Protein AF-0000000067511728 (afdb_homodimer)

Radius of gyration: 17.84 Å; Cα contacts (8 Å, |Δi|>4): 121; chains: 2; bounding box: 23×56×34 Å

pLDDT: mean 92.41, std 6.93, range [69.38, 98.62]

Structure (mmCIF, N/CA/C/O backbone):
data_AF-0000000067511728-model_v1
#
loop_
_entity.id
_entity.type
_entity.pdbx_description
1 polymer 'Phage protein'
#
loop_
_atom_site.group_PDB
_atom_site.id
_atom_site.type_symbol
_atom_site.label_atom_id
_atom_site.label_alt_id
_atom_site.label_comp_id
_atom_site.label_asym_id
_atom_site.label_entity_id
_atom_site.label_seq_id
_atom_site.pdbx_PDB_ins_code
_atom_site.Cartn_x
_atom_site.Cartn_y
_atom_site.Cartn_z
_atom_site.occupancy
_atom_site.B_iso_or_equiv
_atom_site.auth_seq_id
_atom_site.auth_comp_id
_atom_site.auth_asym_id
_atom_site.auth_atom_id
_atom_site.pdbx_PDB_model_num
ATOM 1 N N . MET A 1 1 ? -11.32 27.797 7.43 1 77.44 1 MET A N 1
ATOM 2 C CA . MET A 1 1 ? -9.875 27.625 7.535 1 77.44 1 MET A CA 1
ATOM 3 C C . MET A 1 1 ? -9.523 26.625 8.641 1 77.44 1 MET A C 1
ATOM 5 O O . MET A 1 1 ? -10.062 26.719 9.75 1 77.44 1 MET A O 1
ATOM 9 N N . LYS A 1 2 ? -8.891 25.453 8.266 1 86.62 2 LYS A N 1
ATOM 10 C CA . LYS A 1 2 ? -8.562 24.469 9.289 1 86.62 2 LYS A CA 1
ATOM 11 C C . LYS A 1 2 ? -7.52 25.016 10.258 1 86.62 2 LYS A C 1
ATOM 13 O O . LYS A 1 2 ? -6.641 25.781 9.867 1 86.62 2 LYS A O 1
ATOM 18 N N . SER A 1 3 ? -7.738 24.641 11.406 1 89.94 3 SER A N 1
ATOM 19 C CA . SER A 1 3 ? -6.773 25.031 12.438 1 89.94 3 SER A CA 1
ATOM 20 C C . SER A 1 3 ? -5.52 24.156 12.359 1 89.94 3 SER A C 1
ATOM 22 O O . SER A 1 3 ? -5.496 23.141 11.656 1 89.94 3 SER A O 1
ATOM 24 N N . ILE A 1 4 ? -4.516 24.547 13.109 1 90.38 4 ILE A N 1
ATOM 25 C CA . ILE A 1 4 ? -3.273 23.781 13.195 1 90.38 4 ILE A CA 1
ATOM 26 C C . ILE A 1 4 ? -3.551 22.406 13.797 1 90.38 4 ILE A C 1
ATOM 28 O O . ILE A 1 4 ? -3.037 21.406 13.312 1 90.38 4 ILE A O 1
ATOM 32 N N . LYS A 1 5 ? -4.324 22.406 14.836 1 92.69 5 LYS A N 1
ATOM 33 C CA . LYS A 1 5 ? -4.664 21.141 15.484 1 92.69 5 LYS A CA 1
ATOM 34 C C . LYS A 1 5 ? -5.391 20.203 14.523 1 92.69 5 LYS A C 1
ATOM 36 O O . LYS A 1 5 ? -5.09 19.016 14.469 1 92.69 5 LYS A O 1
ATOM 41 N N . GLU A 1 6 ? -6.379 20.703 13.766 1 92.94 6 GLU A N 1
ATOM 42 C CA . GLU A 1 6 ? -7.141 19.922 12.797 1 92.94 6 GLU A CA 1
ATOM 43 C C . GLU A 1 6 ? -6.242 19.359 11.695 1 92.94 6 GLU A C 1
ATOM 45 O O . GLU A 1 6 ? -6.355 18.203 11.32 1 92.94 6 GLU A O 1
ATOM 50 N N . LEU A 1 7 ? -5.336 20.156 11.211 1 93.88 7 LEU A N 1
ATOM 51 C CA . LEU A 1 7 ? -4.441 19.734 10.133 1 93.88 7 LEU A CA 1
ATOM 52 C C . LEU A 1 7 ? -3.449 18.688 10.633 1 93.88 7 LEU A C 1
ATOM 54 O O . LEU A 1 7 ? -3.121 17.75 9.906 1 93.88 7 LEU A O 1
ATOM 58 N N . ASN A 1 8 ? -2.961 18.906 11.812 1 94.31 8 ASN A N 1
ATOM 59 C CA . ASN A 1 8 ? -2.084 17.891 12.406 1 94.31 8 ASN A CA 1
ATOM 60 C C . ASN A 1 8 ? -2.795 16.547 12.555 1 94.31 8 ASN A C 1
ATOM 62 O O . ASN A 1 8 ? -2.201 15.5 12.312 1 94.31 8 ASN A O 1
ATOM 66 N N . GLU A 1 9 ? -3.992 16.547 12.898 1 94.88 9 GLU A N 1
ATOM 67 C CA . GLU A 1 9 ? -4.781 15.32 13.031 1 94.88 9 GLU A CA 1
ATOM 68 C C . GLU A 1 9 ? -4.996 14.648 11.68 1 94.88 9 GLU A C 1
ATOM 70 O O . GLU A 1 9 ? -4.883 13.43 11.562 1 94.88 9 GLU A O 1
ATOM 75 N N . ILE A 1 10 ? -5.309 15.477 10.711 1 95.88 10 ILE A N 1
ATOM 76 C CA . ILE A 1 10 ? -5.516 14.938 9.375 1 95.88 10 ILE A CA 1
ATOM 77 C C . ILE A 1 10 ? -4.223 14.297 8.875 1 95.88 10 ILE A C 1
ATOM 79 O O . ILE A 1 10 ? -4.238 13.172 8.359 1 95.88 10 ILE A O 1
ATOM 83 N N . ALA A 1 11 ? -3.133 14.977 9.031 1 96.62 11 ALA A N 1
ATOM 84 C CA . ALA A 1 11 ? -1.844 14.438 8.602 1 96.62 11 ALA A CA 1
ATOM 85 C C . ALA A 1 11 ? -1.532 13.125 9.32 1 96.62 11 ALA A C 1
ATOM 87 O O . ALA A 1 11 ? -1.077 12.164 8.695 1 96.62 11 ALA A O 1
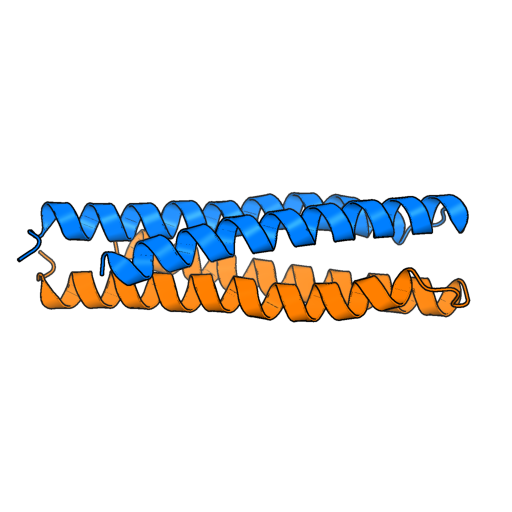ATOM 88 N N . ASN A 1 12 ? -1.817 13.109 10.586 1 97.06 12 ASN A N 1
ATOM 89 C CA . ASN A 1 12 ? -1.58 11.898 11.359 1 97.06 12 ASN A CA 1
ATOM 90 C C . ASN A 1 12 ? -2.488 10.758 10.906 1 97.06 12 ASN A C 1
ATOM 92 O O . ASN A 1 12 ? -2.051 9.609 10.828 1 97.06 12 ASN A O 1
ATOM 96 N N . ASP A 1 13 ? -3.689 11.094 10.633 1 97.5 13 ASP A N 1
ATOM 97 C CA . ASP A 1 13 ? -4.629 10.078 10.18 1 97.5 13 ASP A CA 1
ATOM 98 C C . ASP A 1 13 ? -4.188 9.484 8.836 1 97.5 13 ASP A C 1
ATOM 100 O O . ASP A 1 13 ? -4.242 8.266 8.641 1 97.5 13 ASP A O 1
ATOM 104 N N . ILE A 1 14 ? -3.805 10.336 7.949 1 98.25 14 ILE A N 1
ATOM 105 C CA . ILE A 1 14 ? -3.32 9.859 6.656 1 98.25 14 ILE A CA 1
ATOM 106 C C . ILE A 1 14 ? -2.115 8.945 6.859 1 98.25 14 ILE A C 1
ATOM 108 O O . ILE A 1 14 ? -2.039 7.867 6.266 1 98.25 14 ILE A O 1
ATOM 112 N N . LEU A 1 15 ? -1.227 9.383 7.707 1 98.44 15 LEU A N 1
ATOM 113 C CA . LEU A 1 15 ? -0.011 8.609 7.941 1 98.44 15 LEU A CA 1
ATOM 114 C C . LEU A 1 15 ? -0.34 7.246 8.539 1 98.44 15 LEU A C 1
ATOM 116 O O . LEU A 1 15 ? 0.231 6.23 8.125 1 98.44 15 LEU A O 1
ATOM 120 N N . VAL A 1 16 ? -1.203 7.137 9.422 1 98.44 16 VAL A N 1
ATOM 121 C CA . VAL A 1 16 ? -1.587 5.887 10.07 1 98.44 16 VAL A CA 1
ATOM 122 C C . VAL A 1 16 ? -2.191 4.938 9.039 1 98.44 16 VAL A C 1
ATOM 124 O O . VAL A 1 16 ? -1.864 3.748 9.016 1 98.44 16 VAL A O 1
ATOM 127 N N . ASP A 1 17 ? -3.027 5.477 8.188 1 98.44 17 ASP A N 1
ATOM 128 C CA . ASP A 1 17 ? -3.627 4.648 7.145 1 98.44 17 ASP A CA 1
ATOM 129 C C . ASP A 1 17 ? -2.574 4.184 6.141 1 98.44 17 ASP A C 1
ATOM 131 O O . ASP A 1 17 ? -2.605 3.037 5.688 1 98.44 17 ASP A O 1
ATOM 135 N N . TYR A 1 18 ? -1.674 5.02 5.859 1 98.56 18 TYR A N 1
ATOM 136 C CA . TYR A 1 18 ? -0.558 4.715 4.969 1 98.56 18 TYR A CA 1
ATOM 137 C C . TYR A 1 18 ? 0.316 3.611 5.551 1 98.56 18 TYR A C 1
ATOM 139 O O . TYR A 1 18 ? 0.605 2.619 4.875 1 98.56 18 TYR A O 1
ATOM 147 N N . GLU A 1 19 ? 0.634 3.721 6.762 1 98.12 19 GLU A N 1
ATOM 148 C CA . GLU A 1 19 ? 1.376 2.68 7.465 1 98.12 19 GLU A CA 1
ATOM 149 C C . GLU A 1 19 ? 0.585 1.375 7.516 1 98.12 19 GLU A C 1
ATOM 151 O O . GLU A 1 19 ? 1.158 0.291 7.395 1 98.12 19 GLU A O 1
ATOM 156 N N . GLY A 1 20 ? -0.659 1.566 7.77 1 98.31 20 GLY A N 1
ATOM 157 C CA . GLY A 1 20 ? -1.529 0.401 7.781 1 98.31 20 GLY A CA 1
ATOM 158 C C . GLY A 1 20 ? -1.494 -0.384 6.484 1 98.31 20 GLY A C 1
ATOM 159 O O . GLY A 1 20 ? -1.441 -1.615 6.5 1 98.31 20 GLY A O 1
ATOM 160 N N . LEU A 1 21 ? -1.54 0.308 5.352 1 98.5 21 LEU A N 1
ATOM 161 C CA . LEU A 1 21 ? -1.454 -0.352 4.051 1 98.5 21 LEU A CA 1
ATOM 162 C C . LEU A 1 21 ? -0.145 -1.123 3.92 1 98.5 21 LEU A C 1
ATOM 164 O O . LEU A 1 21 ? -0.139 -2.273 3.479 1 98.5 21 LEU A O 1
ATOM 168 N N . CYS A 1 22 ? 0.961 -0.583 4.363 1 97.75 22 CYS A N 1
ATOM 169 C CA . CYS A 1 22 ? 2.252 -1.262 4.316 1 97.75 22 CYS A CA 1
ATOM 170 C C . CYS A 1 22 ? 2.221 -2.549 5.129 1 97.75 22 CYS A C 1
ATOM 172 O O . CYS A 1 22 ? 2.707 -3.586 4.68 1 97.75 22 CYS A O 1
ATOM 174 N N . GLY A 1 23 ? 1.646 -2.482 6.285 1 97.5 23 GLY A N 1
ATOM 175 C CA . GLY A 1 23 ? 1.545 -3.666 7.125 1 97.5 23 GLY A CA 1
ATOM 176 C C . GLY A 1 23 ? 0.702 -4.766 6.508 1 97.5 23 GLY A C 1
ATOM 177 O O . GLY A 1 23 ? 1.077 -5.938 6.551 1 97.5 23 GLY A O 1
ATOM 178 N N . GLN A 1 24 ? -0.408 -4.367 5.973 1 97.69 24 GLN A N 1
ATOM 179 C CA . GLN A 1 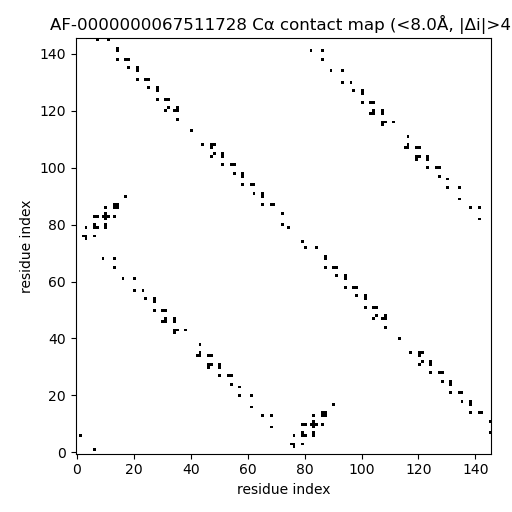24 ? -1.31 -5.332 5.352 1 97.69 24 GLN A CA 1
ATOM 180 C C . GLN A 1 24 ? -0.671 -5.969 4.117 1 97.69 24 GLN A C 1
ATOM 182 O O . GLN A 1 24 ? -0.878 -7.152 3.844 1 97.69 24 GLN A O 1
ATOM 187 N N . LEU A 1 25 ? 0.081 -5.25 3.369 1 98 25 LEU A N 1
ATOM 188 C CA . LEU A 1 25 ? 0.777 -5.77 2.199 1 98 25 LEU A CA 1
ATOM 189 C C . LEU A 1 25 ? 1.821 -6.805 2.604 1 98 25 LEU A C 1
ATOM 191 O O . LEU A 1 25 ? 2.055 -7.773 1.878 1 98 25 LEU A O 1
ATOM 195 N N . MET A 1 26 ? 2.463 -6.645 3.77 1 96.56 26 MET A N 1
ATOM 196 C CA . MET A 1 26 ? 3.436 -7.617 4.262 1 96.56 26 MET A CA 1
ATOM 197 C C . MET A 1 26 ? 2.773 -8.969 4.512 1 96.56 26 MET A C 1
ATOM 199 O O . MET A 1 26 ? 3.354 -10.016 4.215 1 96.56 26 MET A O 1
ATOM 203 N N . ASP A 1 27 ? 1.562 -8.891 5 1 95.12 27 ASP A N 1
ATOM 204 C CA . ASP A 1 27 ? 0.821 -10.125 5.238 1 95.12 27 ASP A CA 1
ATOM 205 C C . ASP 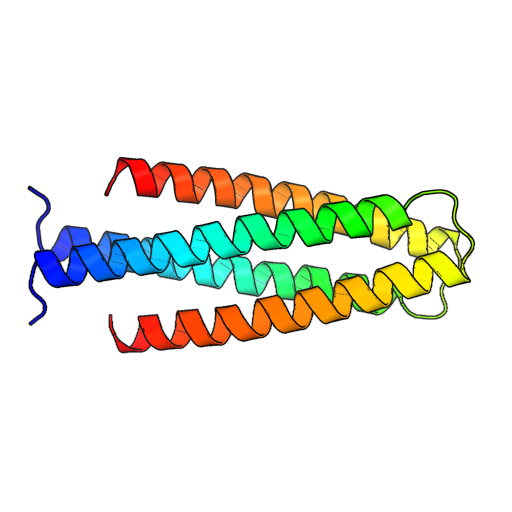A 1 27 ? 0.549 -10.867 3.928 1 95.12 27 ASP A C 1
ATOM 207 O O . ASP A 1 27 ? 0.694 -12.086 3.855 1 95.12 27 ASP A O 1
ATOM 211 N N . ILE A 1 28 ? 0.174 -10.133 2.889 1 95.38 28 ILE A N 1
ATOM 212 C CA . ILE A 1 28 ? -0.107 -10.734 1.59 1 95.38 28 ILE A CA 1
ATOM 213 C C . ILE A 1 28 ? 1.183 -11.281 0.986 1 95.38 28 ILE A C 1
ATOM 215 O O . ILE A 1 28 ? 1.191 -12.375 0.417 1 95.38 28 ILE A O 1
ATOM 219 N N . LEU A 1 29 ? 2.25 -10.57 1.125 1 94.88 29 LEU A N 1
ATOM 220 C CA . LEU A 1 29 ? 3.551 -11 0.624 1 94.88 29 LEU A CA 1
ATOM 221 C C . LEU A 1 29 ? 3.979 -12.312 1.27 1 94.88 29 LEU A C 1
ATOM 223 O O . LEU A 1 29 ? 4.492 -13.203 0.59 1 94.88 29 LEU A O 1
ATOM 227 N N . ASP A 1 30 ? 3.779 -12.414 2.564 1 92.75 30 ASP A N 1
ATOM 228 C CA . ASP A 1 30 ? 4.156 -13.633 3.283 1 92.75 30 ASP A CA 1
ATOM 229 C C . ASP A 1 30 ? 3.418 -14.852 2.729 1 92.75 30 ASP A C 1
ATOM 231 O O . ASP A 1 30 ? 4 -15.93 2.598 1 92.75 30 ASP A O 1
ATOM 235 N N . VAL A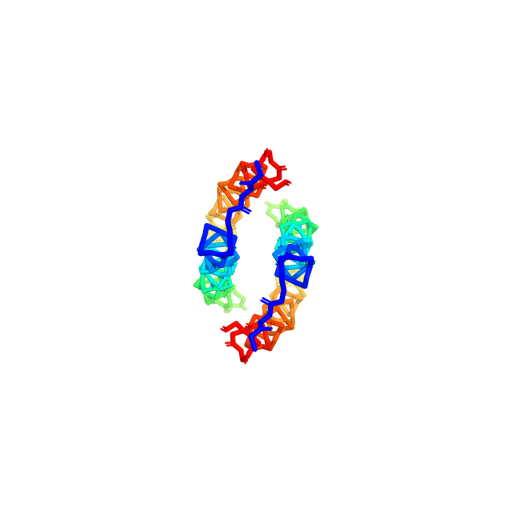 1 31 ? 2.168 -14.625 2.395 1 91 31 VAL A N 1
ATOM 236 C CA . VAL A 1 31 ? 1.358 -15.711 1.851 1 91 31 VAL A CA 1
ATOM 237 C C . VAL A 1 31 ? 1.829 -16.047 0.438 1 91 31 VAL A C 1
ATOM 239 O O . VAL A 1 31 ? 1.965 -17.219 0.087 1 91 31 VAL A O 1
ATOM 242 N N . LEU A 1 32 ? 2.092 -15.07 -0.384 1 90.56 32 LEU A N 1
ATOM 243 C CA . LEU A 1 32 ? 2.555 -15.266 -1.753 1 90.56 32 LEU A CA 1
ATOM 244 C C . LEU A 1 32 ? 3.918 -15.953 -1.771 1 90.56 32 LEU A C 1
ATOM 246 O O . LEU A 1 32 ? 4.184 -16.797 -2.631 1 90.56 32 LEU A O 1
ATOM 250 N N . ASP A 1 33 ? 4.746 -15.57 -0.826 1 86.31 33 ASP A N 1
ATOM 251 C CA . ASP A 1 33 ? 6.078 -16.156 -0.724 1 86.31 33 ASP A CA 1
ATOM 252 C C . ASP A 1 33 ? 6.004 -17.656 -0.451 1 86.31 33 ASP A C 1
ATOM 254 O O . ASP A 1 33 ? 6.871 -18.422 -0.886 1 86.31 33 ASP A O 1
ATOM 258 N N . LEU A 1 34 ? 4.949 -18.047 0.194 1 82.31 34 LEU A N 1
ATOM 259 C CA . LEU A 1 34 ? 4.727 -19.469 0.453 1 82.31 34 LEU A CA 1
ATOM 260 C C . LEU A 1 34 ? 4.352 -20.203 -0.831 1 82.31 34 LEU A C 1
ATOM 262 O O . LEU A 1 34 ? 4.727 -21.359 -1.019 1 82.31 34 LEU A O 1
ATOM 266 N N . ALA A 1 35 ? 3.699 -19.516 -1.747 1 80.19 35 ALA A N 1
ATOM 267 C CA . ALA A 1 35 ? 3.266 -20.125 -3.006 1 80.19 35 ALA A CA 1
ATOM 268 C C . ALA A 1 35 ? 4.457 -20.422 -3.912 1 80.19 35 ALA A C 1
ATOM 270 O O . ALA A 1 35 ? 4.367 -21.266 -4.809 1 80.19 35 ALA A O 1
ATOM 271 N N . ALA A 1 36 ? 5.453 -19.688 -3.77 1 73.75 36 ALA A N 1
ATOM 272 C CA . ALA A 1 36 ? 6.66 -19.859 -4.57 1 73.75 36 ALA A CA 1
ATOM 273 C C . ALA A 1 36 ? 7.418 -21.125 -4.164 1 73.75 36 ALA A C 1
ATOM 275 O O . ALA A 1 36 ? 8.336 -21.562 -4.867 1 73.75 36 ALA A O 1
ATOM 276 N N . GLN A 1 37 ? 6.848 -21.734 -3.197 1 76.19 37 GLN A N 1
ATOM 277 C CA . GLN A 1 37 ? 7.488 -22.953 -2.734 1 76.19 37 GLN A CA 1
ATOM 278 C C . GLN A 1 37 ? 6.953 -24.172 -3.484 1 76.19 37 GLN A C 1
ATOM 280 O O . GLN A 1 37 ? 6.121 -24.031 -4.383 1 76.19 37 GLN A O 1
ATOM 285 N N . GLU A 1 38 ? 7.555 -25.312 -3.387 1 69.38 38 GLU A N 1
ATOM 286 C CA . GLU A 1 38 ? 7.266 -26.516 -4.145 1 69.38 38 GLU A CA 1
ATOM 287 C C . GLU A 1 38 ? 5.891 -27.078 -3.785 1 69.38 38 GLU A C 1
ATOM 289 O O . GLU A 1 38 ? 5.793 -28.125 -3.129 1 69.38 38 GLU A O 1
ATOM 294 N N . TYR A 1 39 ? 4.801 -26.344 -4.199 1 76.88 39 TYR A N 1
ATOM 295 C CA . TYR A 1 39 ? 3.445 -26.875 -4.098 1 76.88 39 TYR A CA 1
ATOM 296 C C . TYR A 1 39 ? 2.955 -27.391 -5.445 1 76.88 39 TYR A C 1
ATOM 298 O O . TYR A 1 39 ? 3.629 -27.203 -6.465 1 76.88 39 TYR A O 1
ATOM 306 N N . SER A 1 40 ? 1.91 -28.156 -5.383 1 81.75 40 SER A N 1
ATOM 307 C CA . SER A 1 40 ? 1.277 -28.531 -6.641 1 81.75 40 SER A CA 1
ATOM 308 C C . SER A 1 40 ? 0.824 -27.312 -7.426 1 81.75 40 SER A C 1
ATOM 310 O O . SER A 1 40 ? 0.698 -26.219 -6.867 1 81.75 40 SER A O 1
ATOM 312 N N . LYS A 1 41 ? 0.619 -27.453 -8.547 1 81 41 LYS A N 1
ATOM 313 C CA . LYS A 1 41 ? 0.133 -26.375 -9.406 1 81 41 LYS A CA 1
ATOM 314 C C . LYS A 1 41 ? -1.219 -25.859 -8.922 1 81 41 LYS A C 1
ATOM 316 O O . LYS A 1 41 ? -1.46 -24.656 -8.922 1 81 41 LYS A O 1
ATOM 321 N N . GLU A 1 42 ? -1.961 -26.828 -8.5 1 83.56 42 GLU A N 1
ATOM 322 C CA . GLU A 1 42 ? -3.311 -26.484 -8.062 1 83.56 42 GLU A CA 1
ATOM 323 C C . GLU A 1 42 ? -3.277 -25.625 -6.793 1 83.56 42 GLU A C 1
ATOM 325 O O . GLU A 1 42 ? -4.004 -24.641 -6.688 1 83.56 42 GLU A O 1
ATOM 330 N N . THR A 1 43 ? -2.453 -25.984 -5.91 1 85.31 43 THR A N 1
ATOM 331 C CA . THR A 1 43 ? -2.326 -25.25 -4.652 1 85.31 43 THR A CA 1
ATOM 332 C C . THR A 1 43 ? -1.727 -23.875 -4.887 1 85.31 43 THR A C 1
ATOM 334 O O . THR A 1 43 ? -2.201 -22.875 -4.324 1 85.31 43 THR A O 1
ATOM 337 N N . THR A 1 44 ? -0.805 -23.844 -5.707 1 84.44 44 THR A N 1
ATOM 338 C CA . THR A 1 44 ? -0.152 -22.578 -6.035 1 84.44 44 THR A CA 1
ATOM 339 C C . THR A 1 44 ? -1.138 -21.609 -6.691 1 84.44 44 THR A C 1
ATOM 341 O O . THR A 1 44 ? -1.205 -20.438 -6.316 1 84.44 44 THR A O 1
ATOM 344 N N . SER A 1 45 ? -1.926 -22.125 -7.539 1 84.19 45 SER A N 1
ATOM 345 C CA . SER A 1 45 ? -2.916 -21.297 -8.227 1 84.19 45 SER A CA 1
ATOM 346 C C . SER A 1 45 ? -3.949 -20.75 -7.246 1 84.19 45 SER A C 1
ATOM 348 O O . SER A 1 45 ? -4.363 -19.594 -7.355 1 84.19 45 SER A O 1
ATOM 350 N N . ALA A 1 46 ? -4.262 -21.641 -6.34 1 87.25 46 ALA A N 1
ATOM 351 C CA . ALA A 1 46 ? -5.25 -21.219 -5.352 1 87.25 46 ALA A CA 1
ATOM 352 C C . ALA A 1 46 ? -4.703 -20.094 -4.477 1 87.25 46 ALA A C 1
ATOM 354 O O . ALA A 1 46 ? -5.414 -19.125 -4.172 1 87.25 46 ALA A O 1
ATOM 355 N N . ILE A 1 47 ? -3.461 -20.219 -4.109 1 88.06 47 ILE A N 1
ATOM 356 C CA . ILE A 1 47 ? -2.822 -19.219 -3.266 1 88.06 47 ILE A CA 1
ATOM 357 C C . ILE A 1 47 ? -2.719 -17.891 -4.027 1 88.06 47 ILE A C 1
ATOM 359 O O . ILE A 1 47 ? -3.006 -16.828 -3.479 1 88.06 47 ILE A O 1
ATOM 363 N N . ILE A 1 48 ? -2.391 -17.969 -5.273 1 88.56 48 ILE A N 1
ATOM 364 C CA . ILE A 1 48 ? -2.232 -16.781 -6.102 1 88.56 48 ILE A CA 1
ATOM 365 C C . ILE A 1 48 ? -3.58 -16.078 -6.258 1 88.56 48 ILE A C 1
ATOM 367 O O . ILE A 1 48 ? -3.678 -14.867 -6.07 1 88.56 48 ILE A O 1
ATOM 371 N N . ASN A 1 49 ? -4.582 -16.859 -6.555 1 90.5 49 ASN A N 1
ATOM 372 C CA . ASN A 1 49 ? -5.906 -16.281 -6.766 1 90.5 49 ASN A CA 1
ATOM 373 C C . ASN A 1 49 ? -6.43 -15.602 -5.504 1 90.5 49 ASN A C 1
ATOM 375 O O . ASN A 1 49 ? -6.977 -14.5 -5.57 1 90.5 49 ASN A O 1
ATOM 379 N N . THR A 1 50 ? -6.203 -16.219 -4.395 1 92.31 50 THR A N 1
ATOM 380 C CA . THR A 1 50 ? -6.648 -15.664 -3.121 1 92.31 50 THR A CA 1
ATOM 381 C C . THR A 1 50 ? -5.875 -14.398 -2.789 1 92.31 50 THR A C 1
ATOM 383 O O . THR A 1 50 ? -6.457 -13.406 -2.342 1 92.31 50 THR A O 1
ATOM 386 N N . SER A 1 51 ? -4.566 -14.445 -3 1 93.31 51 SER A N 1
ATOM 387 C CA . SER A 1 51 ? -3.725 -13.289 -2.727 1 93.31 51 SER A CA 1
ATOM 388 C C . SER A 1 51 ? -4.082 -12.117 -3.637 1 93.31 51 SER A C 1
ATOM 390 O O . SER A 1 51 ? -4.121 -10.969 -3.191 1 93.31 51 SER A O 1
ATOM 392 N N . CYS A 1 52 ? -4.41 -12.383 -4.859 1 93.19 52 CYS A N 1
ATOM 393 C CA . 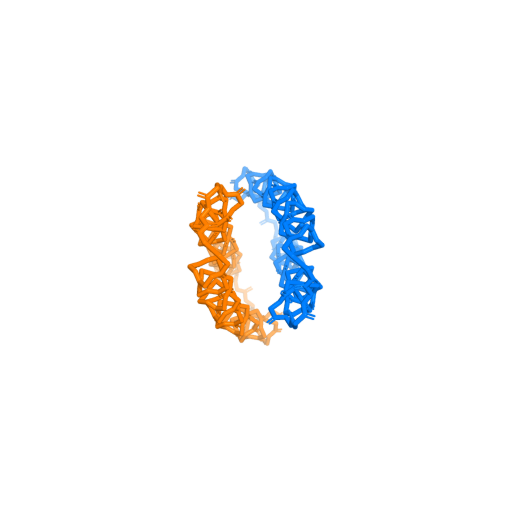CYS A 1 52 ? -4.797 -11.336 -5.797 1 93.19 52 CYS A CA 1
ATOM 394 C C . CYS A 1 52 ? -6.133 -10.719 -5.398 1 93.19 52 CYS A C 1
ATOM 396 O O . CYS A 1 52 ? -6.289 -9.492 -5.445 1 93.19 52 CYS A O 1
ATOM 398 N N . SER A 1 53 ? -7.02 -11.539 -4.973 1 95.56 53 SER A N 1
ATOM 399 C CA . SER A 1 53 ? -8.312 -11.023 -4.523 1 95.56 53 SER A CA 1
ATOM 400 C C . SER A 1 53 ? -8.156 -10.141 -3.293 1 95.56 53 SER A C 1
ATOM 402 O O . SER A 1 53 ? -8.773 -9.07 -3.207 1 95.56 53 SER A O 1
ATOM 404 N N . ALA A 1 54 ? -7.32 -10.633 -2.396 1 96.38 54 ALA A N 1
ATOM 405 C CA . ALA A 1 54 ? -7.062 -9.852 -1.19 1 96.38 54 ALA A CA 1
ATOM 406 C C . ALA A 1 54 ? -6.406 -8.516 -1.532 1 96.38 54 ALA A C 1
ATOM 408 O O . ALA A 1 54 ? -6.785 -7.477 -0.992 1 96.38 54 ALA A O 1
ATOM 409 N N . LEU A 1 55 ? -5.449 -8.57 -2.416 1 96.94 55 LEU A N 1
ATOM 410 C CA . LEU A 1 55 ? -4.738 -7.367 -2.832 1 96.94 55 LEU A CA 1
ATOM 411 C C . LEU A 1 55 ? -5.688 -6.387 -3.518 1 96.94 55 LEU A C 1
ATOM 413 O O . LEU A 1 55 ? -5.641 -5.184 -3.254 1 96.94 55 LEU A O 1
ATOM 417 N N . LYS A 1 56 ? -6.566 -6.836 -4.312 1 96.81 56 LYS A N 1
ATOM 418 C CA . LYS A 1 56 ? -7.547 -6 -4.996 1 96.81 56 LYS A CA 1
ATOM 419 C C . LYS A 1 56 ? -8.461 -5.297 -3.994 1 96.81 56 LYS A C 1
ATOM 421 O O . LYS A 1 56 ? -8.734 -4.102 -4.129 1 96.81 56 LYS A O 1
ATOM 426 N N . CYS A 1 57 ? -8.914 -6.02 -3.051 1 97.81 57 CYS A N 1
ATOM 427 C CA . CYS A 1 57 ? -9.781 -5.453 -2.025 1 97.81 57 CYS A CA 1
ATOM 428 C C . CYS A 1 57 ? -9.039 -4.398 -1.208 1 97.81 57 CYS A C 1
ATOM 430 O O . CYS A 1 57 ? -9.578 -3.322 -0.946 1 97.81 57 CYS A O 1
ATOM 432 N N . LEU A 1 58 ? -7.82 -4.773 -0.863 1 97.94 58 LEU A N 1
ATOM 433 C CA . LEU A 1 58 ? -6.996 -3.863 -0.076 1 97.94 58 LEU A CA 1
ATOM 434 C C . LEU A 1 58 ? -6.762 -2.557 -0.827 1 97.94 58 LEU A C 1
ATOM 436 O O . LEU A 1 58 ? -6.953 -1.473 -0.272 1 97.94 58 LEU A O 1
ATOM 440 N N . ILE A 1 59 ? -6.426 -2.623 -2.07 1 98.12 59 ILE A N 1
ATOM 441 C CA . ILE A 1 59 ? -6.164 -1.448 -2.896 1 98.12 59 ILE A CA 1
ATOM 442 C C . ILE A 1 59 ? -7.441 -0.617 -3.027 1 98.12 59 ILE A C 1
ATOM 444 O O . ILE A 1 59 ? -7.41 0.607 -2.881 1 98.12 59 ILE A O 1
ATOM 448 N N . SER A 1 60 ? -8.531 -1.273 -3.264 1 98.12 60 SER A N 1
ATOM 449 C CA . SER A 1 60 ? -9.805 -0.578 -3.426 1 98.12 60 SER A CA 1
ATOM 450 C C . SER A 1 60 ? -10.18 0.194 -2.164 1 98.12 60 SER A C 1
ATOM 452 O O . SER A 1 60 ? -10.594 1.351 -2.24 1 98.12 60 SER A O 1
ATOM 454 N N . ASP A 1 61 ? -10.039 -0.373 -1.06 1 98.31 61 ASP A N 1
ATOM 455 C CA . ASP A 1 61 ? -10.367 0.26 0.214 1 98.31 61 ASP A CA 1
ATOM 456 C C . ASP A 1 61 ? -9.477 1.472 0.472 1 98.31 61 ASP A C 1
ATOM 458 O O . ASP A 1 61 ? -9.953 2.527 0.889 1 98.31 61 ASP A O 1
ATOM 462 N N . HIS A 1 62 ? -8.25 1.332 0.174 1 98.62 62 HIS A N 1
ATOM 463 C CA . HIS A 1 62 ? -7.316 2.42 0.447 1 98.62 62 HIS A CA 1
ATOM 464 C C . HIS A 1 62 ? -7.438 3.523 -0.6 1 98.62 62 HIS A C 1
ATOM 466 O O . HIS A 1 62 ? -7.242 4.703 -0.291 1 98.62 62 HIS A O 1
ATOM 472 N N . ASP A 1 63 ? -7.809 3.158 -1.771 1 97.81 63 ASP A N 1
ATOM 473 C CA . ASP A 1 63 ? -8.117 4.164 -2.781 1 97.81 63 ASP A CA 1
ATOM 474 C C . ASP A 1 63 ? -9.281 5.047 -2.342 1 97.81 63 ASP A C 1
ATOM 476 O O . ASP A 1 63 ? -9.234 6.27 -2.482 1 97.81 63 ASP A O 1
ATOM 480 N N . LYS A 1 64 ? -10.289 4.418 -1.834 1 97.81 64 LYS A N 1
ATOM 481 C CA . LYS A 1 64 ? -11.422 5.168 -1.309 1 97.81 64 LYS A CA 1
ATOM 482 C C . LYS A 1 64 ? -11 6.082 -0.163 1 97.81 64 LYS A C 1
ATOM 484 O O . LYS A 1 64 ? -11.43 7.234 -0.086 1 97.81 64 LYS A O 1
ATOM 489 N N . THR A 1 65 ? -10.172 5.539 0.653 1 98.31 65 THR A N 1
ATOM 490 C CA . THR A 1 65 ? -9.688 6.285 1.809 1 98.31 65 THR A CA 1
ATOM 491 C C . THR A 1 65 ? -8.891 7.512 1.367 1 98.31 65 THR A C 1
ATOM 493 O O . THR A 1 65 ? -9.109 8.617 1.871 1 98.31 65 THR A O 1
ATOM 496 N N . THR A 1 66 ? -8.023 7.359 0.415 1 98.38 66 THR A N 1
ATOM 497 C CA . THR A 1 66 ? -7.207 8.477 -0.05 1 98.38 66 THR A CA 1
ATOM 498 C C . THR A 1 66 ? -8.078 9.531 -0.731 1 98.38 66 THR A C 1
ATOM 500 O O . THR A 1 66 ? -7.812 10.734 -0.616 1 98.38 66 THR A O 1
ATOM 503 N N . ARG A 1 67 ? -9.125 9.172 -1.388 1 97.38 67 ARG A N 1
ATOM 504 C CA . ARG A 1 67 ? -10.039 10.109 -2.029 1 97.38 67 ARG A CA 1
ATOM 505 C C . ARG A 1 67 ? -10.781 10.953 -0.993 1 97.38 67 ARG A C 1
ATOM 507 O O . ARG A 1 67 ? -11.016 12.141 -1.205 1 97.38 67 ARG A O 1
ATOM 514 N N . LYS A 1 68 ? -11.109 10.328 0.073 1 97.44 68 LYS A N 1
ATOM 515 C CA . LYS A 1 68 ? -11.742 11.062 1.16 1 97.44 68 LYS A CA 1
ATOM 516 C C . LYS A 1 68 ? -10.82 12.156 1.698 1 97.44 68 LYS A C 1
ATOM 518 O O . LYS A 1 68 ? -11.25 13.289 1.911 1 97.44 68 LYS A O 1
ATOM 523 N N . TYR A 1 69 ? -9.531 11.797 1.873 1 97.38 69 TYR A N 1
ATOM 524 C CA . TYR A 1 69 ? -8.57 12.773 2.365 1 97.38 69 TYR A CA 1
ATOM 525 C C . TYR A 1 69 ? -8.375 13.906 1.358 1 97.38 69 TYR A C 1
ATOM 527 O O . TYR A 1 69 ? -8.211 15.062 1.741 1 97.38 69 TYR A O 1
ATOM 535 N N . ARG A 1 70 ? -8.391 13.57 0.122 1 96.38 70 ARG A N 1
ATOM 536 C CA . ARG A 1 70 ? -8.203 14.57 -0.931 1 96.38 70 ARG A CA 1
ATOM 537 C C . ARG A 1 70 ? -9.32 15.609 -0.902 1 96.38 70 ARG A C 1
ATOM 539 O O . ARG A 1 70 ? -9.078 16.797 -1.142 1 96.38 70 ARG A O 1
ATOM 546 N N . LYS A 1 71 ? -10.469 15.227 -0.502 1 94.56 71 LYS A N 1
ATOM 547 C CA . LYS A 1 71 ? -11.609 16.141 -0.4 1 94.56 71 LYS A CA 1
ATOM 548 C C . LYS A 1 71 ? -11.484 17.031 0.833 1 94.56 71 LYS A C 1
ATOM 550 O O . LYS A 1 71 ? -12.039 18.125 0.865 1 94.56 71 LYS A O 1
ATOM 555 N N . GLU A 1 72 ? -10.734 16.562 1.802 1 91.19 72 GLU A N 1
ATOM 556 C CA . GLU A 1 72 ? -10.641 17.266 3.074 1 91.19 72 GLU A CA 1
ATOM 557 C C . GLU A 1 72 ? -9.492 18.266 3.07 1 91.19 72 GLU A C 1
ATOM 559 O O . GLU A 1 72 ? -9.461 19.188 3.887 1 91.19 72 GLU A O 1
ATOM 564 N N . LEU A 1 73 ? -8.594 17.922 2.246 1 89.19 73 LEU A N 1
ATOM 565 C CA . LEU A 1 73 ? -7.434 18.812 2.197 1 89.19 73 LEU A CA 1
ATOM 566 C C . LEU A 1 73 ? -7.66 19.938 1.198 1 89.19 73 LEU A C 1
ATOM 568 O O . LEU A 1 73 ? -7.312 21.094 1.469 1 89.19 73 LEU A O 1
ATOM 572 N N . MET B 1 1 ? 7.344 25.344 16.203 1 77.5 1 MET B N 1
ATOM 573 C CA . MET B 1 1 ? 5.926 25.141 15.914 1 77.5 1 MET B CA 1
ATOM 574 C C . MET B 1 1 ? 5.645 25.281 14.422 1 77.5 1 MET B C 1
ATOM 576 O O . MET B 1 1 ? 6.105 26.234 13.781 1 77.5 1 MET B O 1
ATOM 580 N N . LYS B 1 2 ? 5.176 24.141 13.75 1 87.06 2 LYS B N 1
ATOM 581 C CA . LYS B 1 2 ? 4.926 24.219 12.312 1 87.06 2 LYS B CA 1
ATOM 582 C C . LYS B 1 2 ? 3.756 25.156 12.008 1 87.06 2 LYS B C 1
ATOM 584 O O . LYS B 1 2 ? 2.797 25.234 12.781 1 87.06 2 LYS B O 1
ATOM 589 N N . SER B 1 3 ? 3.973 25.812 10.984 1 89.88 3 SER B N 1
ATOM 590 C CA . SER B 1 3 ? 2.9 26.688 10.539 1 89.88 3 SER B CA 1
ATOM 591 C C . SER B 1 3 ? 1.787 25.906 9.852 1 89.88 3 SER B C 1
ATOM 593 O O . SER B 1 3 ? 1.952 24.719 9.555 1 89.88 3 SER B O 1
ATOM 595 N N . ILE B 1 4 ? 0.694 26.578 9.594 1 90.56 4 ILE B N 1
ATOM 596 C CA . ILE B 1 4 ? -0.436 25.969 8.891 1 90.56 4 ILE B CA 1
ATOM 597 C C . ILE B 1 4 ? -0.011 25.578 7.484 1 90.56 4 ILE B C 1
ATOM 599 O O . ILE B 1 4 ? -0.355 24.484 7.012 1 90.56 4 ILE B O 1
ATOM 603 N N . LYS B 1 5 ? 0.697 26.453 6.84 1 92.88 5 LYS B N 1
ATOM 604 C CA . LYS B 1 5 ? 1.168 26.156 5.488 1 92.88 5 LYS B CA 1
ATOM 605 C C . LYS B 1 5 ? 2.074 24.938 5.465 1 92.88 5 LYS B C 1
ATOM 607 O O . LYS B 1 5 ? 1.942 24.078 4.594 1 92.88 5 LYS B O 1
ATOM 612 N N . GLU B 1 6 ? 3.023 24.797 6.398 1 93 6 GLU B N 1
ATOM 613 C CA . GLU B 1 6 ? 3.949 23.672 6.5 1 93 6 GLU B CA 1
ATOM 614 C C . GLU B 1 6 ? 3.205 22.375 6.762 1 93 6 GLU B C 1
ATOM 616 O O . GLU B 1 6 ? 3.508 21.344 6.152 1 93 6 GLU B O 1
ATOM 621 N N . LEU B 1 7 ? 2.229 22.391 7.594 1 93.94 7 LEU B N 1
ATOM 622 C CA . LEU B 1 7 ? 1.47 21.203 7.938 1 93.94 7 LEU B CA 1
ATOM 623 C C . LEU B 1 7 ? 0.607 20.75 6.766 1 93.94 7 LEU B C 1
ATOM 625 O O . LEU B 1 7 ? 0.467 19.547 6.52 1 93.94 7 LEU B O 1
ATOM 629 N N . ASN B 1 8 ? 0.021 21.719 6.117 1 94.31 8 ASN B N 1
ATOM 630 C CA . ASN B 1 8 ? -0.744 21.375 4.922 1 94.31 8 ASN B CA 1
ATOM 631 C C . ASN B 1 8 ? 0.134 20.719 3.865 1 94.31 8 ASN B C 1
ATOM 633 O O . ASN B 1 8 ? -0.292 19.766 3.201 1 94.31 8 ASN B O 1
ATOM 637 N N . GLU B 1 9 ? 1.295 21.141 3.707 1 94.88 9 GLU B N 1
ATOM 638 C CA . GLU B 1 9 ? 2.234 20.562 2.752 1 94.88 9 GLU B CA 1
ATOM 639 C C . GLU B 1 9 ? 2.625 19.141 3.158 1 94.88 9 GLU B C 1
ATOM 641 O O . GLU B 1 9 ? 2.691 18.25 2.314 1 94.88 9 GLU B O 1
ATOM 646 N N . ILE B 1 10 ? 2.883 19 4.434 1 95.81 10 ILE B N 1
ATOM 647 C CA . ILE B 1 10 ? 3.242 17.688 4.93 1 95.81 10 ILE B CA 1
ATOM 648 C C . ILE B 1 10 ? 2.086 16.719 4.695 1 95.81 10 ILE B C 1
ATOM 650 O O . ILE B 1 10 ? 2.289 15.602 4.203 1 95.81 10 ILE B O 1
ATOM 654 N N . ALA B 1 11 ? 0.9 17.109 5.02 1 96.69 11 ALA B N 1
ATOM 655 C CA . ALA B 1 11 ? -0.271 16.266 4.816 1 96.69 11 ALA B CA 1
ATOM 656 C C . ALA B 1 11 ? -0.439 15.898 3.344 1 96.69 11 ALA B C 1
ATOM 658 O O . ALA B 1 11 ? -0.716 14.75 3.008 1 96.69 11 ALA B O 1
ATOM 659 N N . ASN B 1 12 ? -0.228 16.875 2.518 1 97 12 ASN B N 1
ATOM 660 C CA . ASN B 1 12 ? -0.343 16.625 1.083 1 97 12 ASN B CA 1
ATOM 661 C C . ASN B 1 12 ? 0.741 15.68 0.585 1 97 12 ASN B C 1
ATOM 663 O O . ASN B 1 12 ? 0.478 14.82 -0.258 1 97 12 ASN B O 1
ATOM 667 N N . ASP B 1 13 ? 1.897 15.859 1.097 1 97.44 13 ASP B N 1
ATOM 668 C CA . ASP B 1 13 ? 2.996 14.992 0.696 1 97.44 13 ASP B CA 1
ATOM 669 C C . ASP B 1 13 ? 2.729 13.547 1.11 1 97.44 13 ASP B C 1
ATOM 671 O O . ASP B 1 13 ? 2.959 12.617 0.332 1 97.44 13 ASP B O 1
ATOM 675 N N . ILE B 1 14 ? 2.281 13.375 2.32 1 98.25 14 ILE B N 1
ATOM 676 C CA . ILE B 1 14 ? 1.95 12.031 2.791 1 98.25 14 ILE B CA 1
ATOM 677 C C . ILE B 1 14 ? 0.87 11.422 1.899 1 98.25 14 ILE B C 1
ATOM 679 O O . ILE B 1 14 ? 0.981 10.273 1.477 1 98.25 14 ILE B O 1
ATOM 683 N N . LEU B 1 15 ? -0.109 12.227 1.588 1 98.5 15 LEU B N 1
ATOM 684 C CA . LEU B 1 15 ? -1.219 11.734 0.78 1 98.5 15 LEU B CA 1
ATOM 685 C C . LEU B 1 15 ? -0.743 11.336 -0.613 1 98.5 15 LEU B C 1
ATOM 687 O O . LEU B 1 15 ? -1.147 10.297 -1.139 1 98.5 15 LEU B O 1
ATOM 691 N N . VAL B 1 16 ? 0.08 12.047 -1.211 1 98.44 16 VAL B N 1
ATOM 692 C CA . VAL B 1 16 ? 0.591 11.766 -2.549 1 98.44 16 VAL B CA 1
ATOM 693 C C . VAL B 1 16 ? 1.379 10.461 -2.539 1 98.44 16 VAL B C 1
ATOM 695 O O . VAL B 1 16 ? 1.218 9.625 -3.432 1 98.44 16 VAL B O 1
ATOM 698 N N . ASP B 1 17 ? 2.164 10.281 -1.535 1 98.44 17 ASP B N 1
ATOM 699 C CA . ASP B 1 17 ? 2.928 9.039 -1.424 1 98.44 17 ASP B CA 1
ATOM 700 C C . ASP B 1 17 ? 2.008 7.852 -1.17 1 98.44 17 ASP B C 1
ATOM 702 O O . ASP B 1 17 ? 2.223 6.766 -1.716 1 98.44 17 ASP B O 1
ATOM 706 N N . TYR B 1 18 ? 1.017 8.055 -0.391 1 98.56 18 TYR B N 1
ATOM 707 C CA . TYR B 1 18 ? 0 7.051 -0.105 1 98.56 18 TYR B CA 1
ATOM 708 C C . TYR B 1 18 ? -0.74 6.645 -1.374 1 98.56 18 TYR B C 1
ATOM 710 O O . TYR B 1 18 ? -0.848 5.457 -1.687 1 98.56 18 TYR B O 1
ATOM 718 N N . GLU B 1 19 ? -1.128 7.586 -2.15 1 98.38 19 GLU B N 1
ATOM 719 C CA . GLU B 1 19 ? -1.759 7.336 -3.443 1 98.38 19 GLU B CA 1
ATOM 720 C C . GLU B 1 19 ? -0.8 6.633 -4.398 1 98.38 19 GLU B C 1
ATOM 722 O O . GLU B 1 19 ? -1.21 5.762 -5.168 1 98.38 19 GLU B O 1
ATOM 727 N N . GLY B 1 20 ? 0.388 7.113 -4.332 1 98.38 20 GLY B N 1
ATOM 728 C CA . GLY B 1 20 ? 1.406 6.48 -5.152 1 98.38 20 GLY B CA 1
ATOM 729 C C . GLY B 1 20 ? 1.553 4.992 -4.879 1 98.38 20 GLY B C 1
ATOM 730 O O . GLY B 1 20 ? 1.663 4.195 -5.812 1 98.38 20 GLY B O 1
ATOM 731 N N . LEU B 1 21 ? 1.574 4.605 -3.609 1 98.5 21 LEU B N 1
ATOM 732 C CA . LEU B 1 21 ? 1.652 3.195 -3.246 1 98.5 21 LEU B CA 1
ATOM 733 C C . LEU B 1 21 ? 0.466 2.422 -3.812 1 98.5 21 LEU B C 1
ATOM 735 O O . LEU B 1 21 ? 0.638 1.342 -4.383 1 98.5 21 LEU B O 1
ATOM 739 N N . CYS B 1 22 ? -0.738 2.955 -3.768 1 97.88 22 CYS B N 1
ATOM 740 C CA . CYS B 1 22 ? -1.921 2.307 -4.32 1 97.88 22 CYS B CA 1
ATOM 741 C C . CYS B 1 22 ? -1.764 2.076 -5.82 1 97.88 22 CYS B C 1
ATOM 743 O O . CYS B 1 22 ? -2.082 0.998 -6.324 1 97.88 22 CYS B O 1
ATOM 745 N N . GLY B 1 23 ? -1.262 3.053 -6.496 1 97.5 23 GLY B N 1
ATOM 746 C CA . GLY B 1 23 ? -1.054 2.92 -7.93 1 97.5 23 GLY B CA 1
ATOM 747 C C . GLY B 1 23 ? -0.034 1.855 -8.289 1 97.5 23 GLY B C 1
ATOM 748 O O . GLY B 1 23 ? -0.25 1.066 -9.211 1 97.5 23 GLY B O 1
ATOM 749 N N . GLN B 1 24 ? 1.029 1.864 -7.578 1 97.75 24 GLN B N 1
ATOM 750 C CA . GLN B 1 24 ? 2.09 0.894 -7.832 1 97.75 24 GLN B CA 1
ATOM 751 C C . GLN B 1 24 ? 1.621 -0.525 -7.523 1 97.75 24 GLN B C 1
ATOM 753 O O . GLN B 1 24 ? 2.004 -1.475 -8.211 1 97.75 24 GLN B O 1
ATOM 758 N N . LEU B 1 25 ? 0.834 -0.715 -6.527 1 98 25 LEU B N 1
ATOM 759 C CA . LEU B 1 25 ? 0.288 -2.023 -6.184 1 98 25 LEU B CA 1
ATOM 760 C C . LEU B 1 25 ? -0.626 -2.539 -7.289 1 98 25 LEU B C 1
ATOM 762 O O . LEU B 1 25 ? -0.678 -3.742 -7.551 1 98 25 LEU B O 1
ATOM 766 N N . MET B 1 26 ? -1.349 -1.652 -7.98 1 96.75 26 MET B N 1
ATOM 767 C CA . MET B 1 26 ? -2.203 -2.051 -9.094 1 96.75 26 MET B CA 1
ATOM 768 C C . MET B 1 26 ? -1.377 -2.65 -10.227 1 96.75 26 MET B C 1
ATOM 770 O O . MET B 1 26 ? -1.788 -3.631 -10.852 1 96.75 26 MET B O 1
ATOM 774 N N . ASP B 1 27 ? -0.23 -2.078 -10.422 1 95.06 27 ASP B N 1
ATOM 775 C CA . ASP B 1 27 ? 0.659 -2.604 -11.453 1 95.06 27 ASP B CA 1
ATOM 776 C C . ASP B 1 27 ? 1.107 -4.023 -11.117 1 95.06 27 ASP B C 1
ATOM 778 O O . ASP B 1 27 ? 1.135 -4.891 -11.992 1 95.06 27 ASP B O 1
ATOM 782 N N . ILE B 1 28 ? 1.439 -4.262 -9.852 1 95.38 28 ILE B N 1
ATOM 783 C CA . ILE B 1 28 ? 1.881 -5.586 -9.43 1 95.38 28 ILE B CA 1
ATOM 784 C C . ILE B 1 28 ? 0.718 -6.57 -9.516 1 95.38 28 ILE B C 1
ATOM 786 O O . ILE B 1 28 ? 0.894 -7.707 -9.961 1 95.38 28 ILE B O 1
ATOM 790 N N . LEU B 1 29 ? -0.443 -6.145 -9.156 1 95.06 29 LEU B N 1
ATOM 791 C CA . LEU B 1 29 ? -1.642 -6.973 -9.227 1 95.06 29 LEU B CA 1
ATOM 792 C C . LEU B 1 29 ? -1.918 -7.406 -10.664 1 95.06 29 LEU B C 1
ATOM 794 O O . LEU B 1 29 ? -2.258 -8.562 -10.914 1 95.06 29 LEU B O 1
ATOM 798 N N . ASP B 1 30 ? -1.78 -6.488 -11.586 1 92.69 30 ASP B N 1
ATOM 799 C CA . ASP B 1 30 ? -2.025 -6.793 -12.992 1 92.69 30 ASP B CA 1
ATOM 800 C C . ASP B 1 30 ? -1.09 -7.895 -13.484 1 92.69 30 ASP B C 1
ATOM 802 O O . ASP B 1 30 ? -1.506 -8.773 -14.242 1 92.69 30 ASP B O 1
ATOM 806 N N . VAL B 1 31 ? 0.131 -7.824 -13.016 1 91.06 31 VAL B N 1
ATOM 807 C CA . VAL B 1 31 ? 1.117 -8.82 -13.414 1 91.06 31 VAL B CA 1
ATOM 808 C C . VAL B 1 31 ? 0.788 -10.164 -12.758 1 91.06 31 VAL B C 1
ATOM 810 O O . VAL B 1 31 ? 0.847 -11.211 -13.414 1 91.06 31 VAL B O 1
ATOM 813 N N . LEU B 1 32 ? 0.437 -10.188 -11.508 1 90.75 32 LEU B N 1
ATOM 814 C CA . LEU B 1 32 ? 0.095 -11.406 -10.781 1 90.75 32 LEU B CA 1
ATOM 815 C C . LEU B 1 32 ? -1.153 -12.055 -11.375 1 90.75 32 LEU B C 1
ATOM 817 O O . LEU B 1 32 ? -1.247 -13.281 -11.438 1 90.75 32 LEU B O 1
ATOM 821 N N . ASP B 1 33 ? -2.076 -11.219 -11.789 1 86.38 33 ASP B N 1
ATOM 822 C CA . ASP B 1 33 ? -3.314 -11.711 -12.391 1 86.38 33 ASP B CA 1
ATOM 823 C C . ASP B 1 33 ? -3.035 -12.484 -13.672 1 86.38 33 ASP B C 1
ATOM 825 O O . ASP B 1 33 ? -3.768 -13.414 -14.016 1 86.38 33 ASP B O 1
ATOM 829 N N . LEU B 1 34 ? -1.965 -12.133 -14.305 1 82.62 34 LEU B N 1
ATOM 830 C CA . LEU B 1 34 ? -1.547 -12.852 -15.5 1 82.62 34 LEU B CA 1
ATOM 831 C C . LEU B 1 34 ? -1.033 -14.242 -15.148 1 82.62 34 LEU B C 1
ATOM 833 O O . LEU B 1 34 ? -1.227 -15.195 -15.914 1 82.62 34 LEU B O 1
ATOM 837 N N . ALA B 1 35 ? -0.443 -14.406 -13.969 1 80.62 35 ALA B N 1
ATOM 838 C CA . ALA B 1 35 ? 0.11 -15.688 -13.539 1 80.62 35 ALA B CA 1
ATOM 839 C C . ALA B 1 35 ? -1 -16.703 -13.266 1 80.62 35 ALA B C 1
ATOM 841 O O . ALA B 1 35 ? -0.763 -17.906 -13.297 1 80.62 35 ALA B O 1
ATOM 842 N N . ALA B 1 36 ? -2.088 -16.234 -12.906 1 74 36 ALA B N 1
ATOM 843 C CA . ALA B 1 36 ? -3.232 -17.094 -12.609 1 74 36 ALA B CA 1
ATOM 844 C C . ALA B 1 36 ? -3.82 -17.688 -13.883 1 74 36 ALA B C 1
ATOM 846 O O . ALA B 1 36 ? -4.641 -18.609 -13.82 1 74 36 ALA B O 1
ATOM 847 N N . GLN B 1 37 ? -3.217 -17.281 -14.914 1 76.06 37 GLN B N 1
ATOM 848 C CA . GLN B 1 37 ? -3.705 -17.812 -16.188 1 76.06 37 GLN B CA 1
ATOM 849 C C . GLN B 1 37 ? -2.986 -19.094 -16.562 1 76.06 37 GLN B C 1
ATOM 851 O O . GLN B 1 37 ? -2.137 -19.578 -15.812 1 76.06 37 GLN B O 1
ATOM 856 N N . GLU B 1 38 ? -3.449 -19.859 -17.5 1 70.12 38 GLU B N 1
ATOM 857 C CA . GLU B 1 38 ? -2.961 -21.172 -17.875 1 70.12 38 GLU B CA 1
ATOM 858 C C . GLU B 1 38 ? -1.557 -21.094 -18.469 1 70.12 38 GLU B C 1
ATOM 860 O O . GLU B 1 38 ? -1.373 -21.281 -19.672 1 70.12 38 GLU B O 1
ATOM 865 N N . TYR B 1 39 ? -0.526 -20.766 -17.578 1 76.94 39 TYR B N 1
ATOM 866 C CA . TYR B 1 39 ? 0.878 -20.844 -17.969 1 76.94 39 TYR B CA 1
ATOM 867 C C . TYR B 1 39 ? 1.528 -22.109 -17.422 1 76.94 39 TYR B C 1
ATOM 869 O O . TYR B 1 39 ? 0.912 -22.844 -16.656 1 76.94 39 TYR B O 1
ATOM 877 N N . SER B 1 40 ? 2.67 -22.406 -17.969 1 82 40 SER B N 1
ATOM 878 C CA . SER B 1 40 ? 3.434 -23.516 -17.391 1 82 40 SER B CA 1
ATOM 879 C C . SER B 1 40 ? 3.77 -23.234 -15.93 1 82 40 SER B C 1
ATOM 881 O O . SER B 1 40 ? 3.703 -22.094 -15.477 1 82 40 SER B O 1
ATOM 883 N N . LYS B 1 41 ? 4.074 -24.141 -15.281 1 81.06 41 LYS B N 1
ATOM 884 C CA . LYS B 1 41 ? 4.465 -24.016 -13.883 1 81.06 41 LYS B CA 1
ATOM 885 C C . LYS B 1 41 ? 5.695 -23.125 -13.734 1 81.06 41 LYS B C 1
ATOM 887 O O . LYS B 1 41 ? 5.766 -22.297 -12.812 1 81.06 41 LYS B O 1
ATOM 892 N N . GLU B 1 42 ? 6.543 -23.312 -14.695 1 83.62 42 GLU B N 1
ATOM 893 C CA . GLU B 1 42 ? 7.797 -22.562 -14.641 1 83.62 42 GLU B CA 1
ATOM 894 C C . GLU B 1 42 ? 7.555 -21.078 -14.844 1 83.62 42 GLU B C 1
ATOM 896 O O . GLU B 1 42 ? 8.125 -20.25 -14.133 1 83.62 42 GLU B O 1
ATOM 901 N N . THR B 1 43 ? 6.715 -20.766 -15.742 1 85.06 43 THR B N 1
ATOM 902 C CA . THR B 1 43 ? 6.398 -19.359 -16.031 1 85.06 43 THR B CA 1
ATOM 903 C C . THR B 1 43 ? 5.633 -18.734 -14.875 1 85.06 43 THR B C 1
ATOM 905 O O . THR B 1 43 ? 5.922 -17.594 -14.477 1 85.06 43 THR B O 1
ATOM 908 N N . THR B 1 44 ? 4.766 -19.453 -14.367 1 84.56 44 THR B N 1
ATOM 909 C CA . THR B 1 44 ? 3.973 -18.984 -13.234 1 84.56 44 THR B CA 1
ATOM 910 C C . THR B 1 44 ? 4.863 -18.703 -12.031 1 84.56 44 THR B C 1
ATOM 912 O O . THR B 1 44 ? 4.746 -17.641 -11.391 1 84.56 44 THR B O 1
ATOM 915 N N . SER B 1 45 ? 5.758 -19.547 -11.805 1 84.56 45 SER B N 1
ATOM 916 C CA . SER B 1 45 ? 6.672 -19.375 -10.68 1 84.56 45 SER B CA 1
ATOM 917 C C . SER B 1 45 ? 7.551 -18.141 -10.859 1 84.56 45 SER B C 1
ATOM 919 O O . SER B 1 45 ? 7.805 -17.422 -9.898 1 84.56 45 SER B O 1
ATOM 921 N N . ALA B 1 46 ? 7.934 -18 -12.102 1 87.56 46 ALA B N 1
ATOM 922 C CA . ALA B 1 46 ? 8.781 -16.859 -12.383 1 87.56 46 ALA B CA 1
ATOM 923 C C . ALA B 1 46 ? 8.031 -15.547 -12.148 1 87.56 46 ALA B C 1
ATOM 925 O O . ALA B 1 46 ? 8.578 -14.594 -11.594 1 87.56 46 ALA B O 1
ATOM 926 N N . ILE B 1 47 ? 6.781 -15.531 -12.562 1 88.25 47 ILE B N 1
ATOM 927 C CA . ILE B 1 47 ? 5.957 -14.344 -12.398 1 88.25 47 ILE B CA 1
ATOM 928 C C . ILE B 1 47 ? 5.73 -14.07 -10.906 1 88.25 47 ILE B C 1
ATOM 930 O O . ILE B 1 47 ? 5.836 -12.93 -10.461 1 88.25 47 ILE B O 1
ATOM 934 N N . ILE B 1 48 ? 5.508 -15.102 -10.18 1 88.94 48 ILE B N 1
ATOM 935 C CA . ILE B 1 48 ? 5.254 -14.969 -8.75 1 88.94 48 ILE B CA 1
ATOM 936 C C . ILE B 1 48 ? 6.5 -14.438 -8.047 1 88.94 48 ILE B C 1
ATOM 938 O O . ILE B 1 48 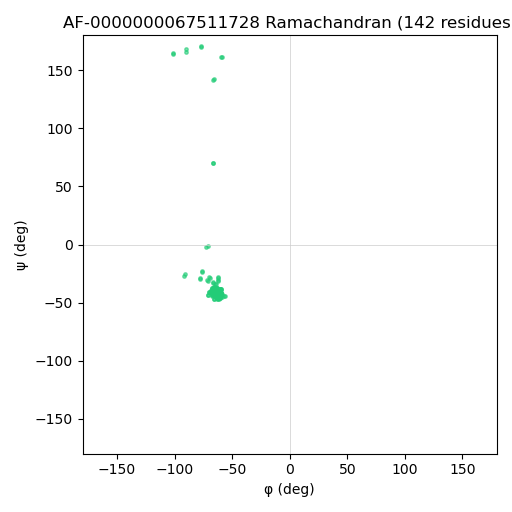? 6.422 -13.492 -7.258 1 88.94 48 ILE B O 1
ATOM 942 N N . ASN B 1 49 ? 7.621 -15.023 -8.375 1 90.44 49 ASN B N 1
ATOM 943 C CA . ASN B 1 49 ? 8.867 -14.625 -7.73 1 90.44 49 ASN B CA 1
ATOM 944 C C . ASN B 1 49 ? 9.211 -13.164 -8.031 1 90.44 49 ASN B C 1
ATOM 946 O O . ASN B 1 49 ? 9.609 -12.422 -7.133 1 90.44 49 ASN B O 1
ATOM 950 N N . THR B 1 50 ? 8.992 -12.773 -9.242 1 92.19 50 THR B N 1
ATOM 951 C CA . THR B 1 50 ? 9.266 -11.391 -9.641 1 92.19 50 THR B CA 1
ATOM 952 C C . THR B 1 50 ? 8.312 -10.43 -8.945 1 92.19 50 THR B C 1
ATOM 954 O O . THR B 1 50 ? 8.727 -9.367 -8.469 1 92.19 50 THR B O 1
ATOM 957 N N . SER B 1 51 ? 7.039 -10.805 -8.922 1 93.19 51 SER B N 1
ATOM 958 C CA . SER B 1 51 ? 6.035 -9.969 -8.281 1 93.19 51 SER B CA 1
ATOM 959 C C . SER B 1 51 ? 6.297 -9.836 -6.781 1 93.19 51 SER B C 1
ATOM 961 O O . SER B 1 51 ? 6.148 -8.758 -6.211 1 93.19 51 SER B O 1
ATOM 963 N N . CYS B 1 52 ? 6.742 -10.875 -6.152 1 93.25 52 CYS B N 1
ATOM 964 C CA . CYS B 1 52 ? 7.047 -10.844 -4.727 1 93.25 52 CYS B CA 1
ATOM 965 C C . CYS B 1 52 ? 8.258 -9.953 -4.453 1 93.25 52 CYS B C 1
ATOM 967 O O . CYS B 1 52 ? 8.258 -9.172 -3.498 1 93.25 52 CYS B O 1
ATOM 969 N N . SER B 1 53 ? 9.219 -10.062 -5.305 1 95.62 53 SER B N 1
ATOM 970 C CA . SER B 1 53 ? 10.398 -9.219 -5.145 1 95.62 53 SER B CA 1
ATOM 971 C C . SER B 1 53 ? 10.047 -7.746 -5.301 1 95.62 53 SER B C 1
ATOM 973 O O . SER B 1 53 ? 10.508 -6.906 -4.523 1 95.62 53 SER B O 1
ATOM 975 N N . ALA B 1 54 ? 9.219 -7.508 -6.293 1 96.38 54 ALA B N 1
ATOM 976 C CA . ALA B 1 54 ? 8.781 -6.133 -6.523 1 96.38 54 ALA B CA 1
ATOM 977 C C . ALA B 1 54 ? 7.977 -5.609 -5.336 1 96.38 54 ALA B C 1
ATOM 979 O O . ALA B 1 54 ? 8.18 -4.477 -4.895 1 96.38 54 ALA B O 1
ATOM 980 N N . LEU B 1 55 ? 7.086 -6.438 -4.844 1 96.94 55 LEU B N 1
ATOM 981 C CA . LEU B 1 55 ? 6.25 -6.059 -3.711 1 96.94 55 LEU B CA 1
ATOM 982 C C . LEU B 1 55 ? 7.098 -5.809 -2.469 1 96.94 55 LEU B C 1
ATOM 984 O O . LEU B 1 55 ? 6.875 -4.836 -1.745 1 96.94 55 LEU B O 1
ATOM 988 N N . LYS B 1 56 ? 8.078 -6.57 -2.234 1 96.88 56 LYS B N 1
ATOM 989 C CA . LYS B 1 56 ? 8.977 -6.402 -1.099 1 96.88 56 LYS B CA 1
ATOM 990 C C . LYS B 1 56 ? 9.719 -5.074 -1.179 1 96.88 56 LYS B C 1
ATOM 992 O O . LYS B 1 56 ? 9.836 -4.359 -0.181 1 96.88 56 LYS B O 1
ATOM 997 N N . CYS B 1 57 ? 10.227 -4.785 -2.318 1 97.88 57 CYS B N 1
ATOM 998 C CA . CYS B 1 57 ? 10.945 -3.533 -2.52 1 97.88 57 CYS B CA 1
ATOM 999 C C . CYS B 1 57 ? 10.023 -2.336 -2.318 1 97.88 57 CYS B C 1
ATOM 1001 O O . CYS B 1 57 ? 10.391 -1.367 -1.653 1 97.88 57 CYS B O 1
ATOM 1003 N N . LEU B 1 58 ? 8.836 -2.488 -2.898 1 97.94 58 LEU B N 1
ATOM 1004 C CA . LEU B 1 58 ? 7.848 -1.42 -2.787 1 97.94 58 LEU B CA 1
ATOM 1005 C C . LEU B 1 58 ? 7.484 -1.162 -1.327 1 97.94 58 LEU B C 1
ATOM 1007 O O . LEU B 1 58 ? 7.5 -0.016 -0.873 1 97.94 58 LEU B O 1
ATOM 1011 N N . ILE B 1 59 ? 7.238 -2.174 -0.572 1 98.19 59 ILE B N 1
ATOM 1012 C CA . ILE B 1 59 ? 6.879 -2.061 0.837 1 98.19 59 ILE B CA 1
ATOM 1013 C C . ILE B 1 59 ? 8.039 -1.445 1.619 1 98.19 59 ILE B C 1
ATOM 1015 O O . ILE B 1 59 ? 7.832 -0.544 2.438 1 98.19 59 ILE B O 1
ATOM 1019 N N . SER B 1 60 ? 9.211 -1.896 1.348 1 98.19 60 SER B N 1
ATOM 1020 C CA . SER B 1 60 ? 10.391 -1.391 2.049 1 98.19 60 SER B CA 1
ATOM 1021 C C . SER B 1 60 ? 10.57 0.106 1.814 1 98.19 60 SER B C 1
ATOM 1023 O O . SER B 1 60 ? 10.836 0.859 2.754 1 98.19 60 SER B O 1
ATOM 1025 N N . ASP B 1 61 ? 10.438 0.532 0.641 1 98.31 61 ASP B N 1
ATOM 1026 C CA . ASP B 1 61 ? 10.594 1.94 0.291 1 98.31 61 ASP B CA 1
ATOM 1027 C C . ASP B 1 61 ? 9.531 2.799 0.977 1 98.31 61 ASP B C 1
ATOM 1029 O O . ASP B 1 61 ? 9.844 3.863 1.517 1 98.31 61 ASP B O 1
ATOM 1033 N N . HIS B 1 62 ? 8.367 2.31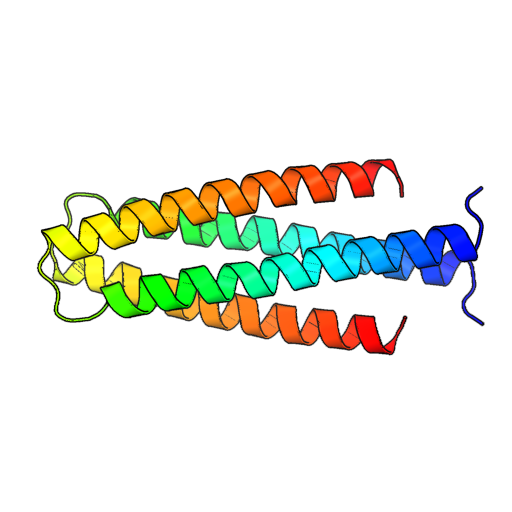6 0.991 1 98.62 62 HIS B N 1
ATOM 1034 C CA . HIS B 1 62 ? 7.281 3.102 1.571 1 98.62 62 HIS B CA 1
ATOM 1035 C C . HIS B 1 62 ? 7.32 3.051 3.096 1 98.62 62 HIS B C 1
ATOM 1037 O O . HIS B 1 62 ? 6.945 4.02 3.762 1 98.62 62 HIS B O 1
ATOM 1043 N N . ASP B 1 63 ? 7.809 2 3.631 1 97.94 63 ASP B N 1
ATOM 1044 C CA . ASP B 1 63 ? 8.039 1.939 5.07 1 97.94 63 ASP B CA 1
ATOM 1045 C C . ASP B 1 63 ? 9.047 2.998 5.508 1 97.94 63 ASP B C 1
ATOM 1047 O O . ASP B 1 63 ? 8.844 3.682 6.512 1 97.94 63 ASP B O 1
ATOM 1051 N N . LYS B 1 64 ? 10.102 3.084 4.758 1 97.81 64 LYS B N 1
ATOM 1052 C CA . LYS B 1 64 ? 11.094 4.117 5.039 1 97.81 64 LYS B CA 1
ATOM 1053 C C . LYS B 1 64 ? 10.484 5.512 4.941 1 97.81 64 LYS B C 1
ATOM 1055 O O . LYS B 1 64 ? 10.75 6.375 5.777 1 97.81 64 LYS B O 1
ATOM 1060 N N . THR B 1 65 ? 9.68 5.672 3.945 1 98.31 65 THR B N 1
ATOM 1061 C CA . THR B 1 65 ? 9.031 6.957 3.711 1 98.31 65 THR B CA 1
ATOM 1062 C C . THR B 1 65 ? 8.102 7.316 4.871 1 98.31 65 THR B C 1
ATOM 1064 O O . THR B 1 65 ? 8.141 8.438 5.375 1 98.31 65 THR B O 1
ATOM 1067 N N . THR B 1 66 ? 7.32 6.387 5.336 1 98.31 66 THR B N 1
ATOM 1068 C CA . THR B 1 66 ? 6.395 6.656 6.43 1 98.31 66 THR B CA 1
ATOM 1069 C C . THR B 1 66 ? 7.152 6.949 7.723 1 98.31 66 THR B C 1
ATOM 1071 O O . THR B 1 66 ? 6.727 7.785 8.523 1 98.31 66 THR B O 1
ATOM 1074 N N . ARG B 1 67 ? 8.281 6.379 7.949 1 97.38 67 ARG B N 1
ATOM 1075 C CA . ARG B 1 67 ? 9.102 6.633 9.133 1 97.38 67 ARG B CA 1
ATOM 1076 C C . ARG B 1 67 ? 9.656 8.055 9.117 1 97.38 67 ARG B C 1
ATOM 1078 O O . ARG B 1 67 ? 9.75 8.703 10.164 1 97.38 67 ARG B O 1
ATOM 1085 N N . LYS B 1 68 ? 9.992 8.492 7.961 1 97.38 68 LYS B N 1
ATOM 1086 C CA . LYS B 1 68 ? 10.453 9.867 7.832 1 97.38 68 LYS B CA 1
ATOM 1087 C C . LYS B 1 68 ? 9.359 10.852 8.234 1 97.38 68 LYS B C 1
ATOM 1089 O O . LYS B 1 68 ? 9.617 11.812 8.969 1 97.38 68 LYS B O 1
ATOM 1094 N N . TYR B 1 69 ? 8.125 10.562 7.766 1 97.31 69 TYR B N 1
ATOM 1095 C CA . TYR B 1 69 ? 7.012 11.438 8.117 1 97.31 69 TYR B CA 1
ATOM 1096 C C . TYR B 1 69 ? 6.734 11.391 9.609 1 97.31 69 TYR B C 1
ATOM 1098 O O . TYR B 1 69 ? 6.387 12.406 10.219 1 97.31 69 TYR B O 1
ATOM 1106 N N . ARG B 1 70 ? 6.871 10.25 10.188 1 96.38 70 ARG B N 1
ATOM 1107 C CA . ARG B 1 70 ? 6.613 10.078 11.617 1 96.38 70 ARG B CA 1
ATOM 1108 C C . ARG B 1 70 ? 7.57 10.93 12.445 1 96.38 70 ARG B C 1
ATOM 1110 O O . ARG B 1 70 ? 7.184 11.477 13.484 1 96.38 70 ARG B O 1
ATOM 1117 N N . LYS B 1 71 ? 8.742 11.148 11.977 1 94.56 71 LYS B N 1
ATOM 1118 C CA . LYS B 1 71 ? 9.727 11.977 12.656 1 94.56 71 LYS B CA 1
ATOM 1119 C C . LYS B 1 71 ? 9.414 13.461 12.508 1 94.56 71 LYS B C 1
ATOM 1121 O O . LYS B 1 71 ? 9.812 14.281 13.336 1 94.56 71 LYS B O 1
ATOM 1126 N N . GLU B 1 72 ? 8.656 13.773 11.469 1 91 72 GLU B N 1
ATOM 1127 C CA . GLU B 1 72 ? 8.391 15.172 11.148 1 91 72 GLU B CA 1
ATOM 1128 C C . GLU B 1 72 ? 7.113 15.656 11.828 1 91 72 GLU B C 1
ATOM 1130 O O . GLU B 1 72 ? 6.902 16.859 11.984 1 91 72 GLU B O 1
ATOM 1135 N N . LEU B 1 73 ? 6.324 14.688 12.031 1 88.94 73 LEU B N 1
ATOM 1136 C CA . LEU B 1 73 ? 5.059 15.062 12.656 1 88.94 73 LEU B CA 1
ATOM 1137 C C . LEU B 1 73 ? 5.184 15.047 14.18 1 88.94 73 LEU B C 1
ATOM 1139 O O . LEU B 1 73 ? 4.664 15.938 14.852 1 88.94 73 LEU B O 1
#

Solvent-accessible surface area (backbone atoms only — not comparable to full-atom values): 7993 Å² total; per-residue (Å²): 132,82,48,60,70,57,43,52,49,50,33,50,50,51,48,51,52,42,51,46,52,46,54,54,48,50,55,47,46,56,55,51,58,57,41,69,40,98,58,56,69,68,57,28,44,51,48,50,52,51,45,47,52,50,50,51,51,51,42,53,54,50,51,53,51,51,52,55,50,61,72,72,104,134,83,48,61,70,56,41,52,50,50,32,50,51,53,48,52,52,43,51,47,51,47,54,54,50,50,56,46,45,57,55,51,58,57,42,69,42,99,58,55,68,66,58,28,43,50,46,50,51,51,46,49,51,51,50,51,53,51,41,52,54,50,52,54,50,51,51,55,50,61,74,72,105

Nearest PDB structures (foldseek):
  4l0r-assembly1_B  TM=7.715E-01  e=3.984E+00  Homo sapiens
  1sg2-assembly1_A  TM=7.874E-01  e=5.245E+00  Escherichia coli
  4l0r-assembly1_A  TM=7.607E-01  e=6.019E+00  Homo sapiens
  4l0r-assembly1_B  TM=7.704E-01  e=3.984E+00  Homo sapiens
  1sg2-assembly1_A  TM=7.870E-01  e=5.245E+00  Escherichia coli

Secondary structure (DSSP, 8-state):
---HHHHHHHHHHHHHHHHHHHHHHHHHHHHHHHHTSS--HHHHHHHHHHHHHHHHHHHHHHHHHHHHHHHH-/---HHHHHHHHHHHHHHHHHHHHHHHHHHHHHHHHTSS--HHHHHHHHHHHHHHHHHHHHHHHHHHHHHHHH-

Foldseek 3Di:
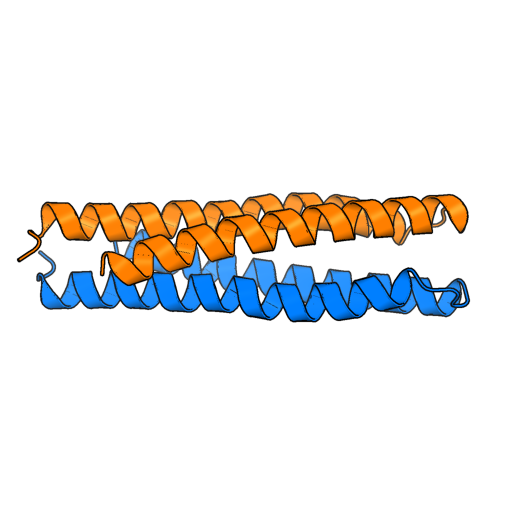DDDPVRVVVLVVVLVVVVVVLVVVVVVLVVQLVVLPDPDDPVVSVVSVVVSVVSVVVSVVVVVVVVVVSVVVD/DDDPVRVVVLVVVLVVVVVVLVVVVVVLVVQLVVLPDPDDPVVSVVSVVVSVVSVVVSVVVVVVVVVVSVVVD

Organism: Streptococcus pyogenes serotype M1 (NCBI:txid301447)

Sequence (146 aa):
MKSIKELNEIANDILVDYEGLCGQLMDILDVLDLAAQEYSKETTSAIINTSCSALKCLISDHDKTTRKYRKELMKSIKELNEIANDILVDYEGLCGQLMDILDVLDLAAQEYSKETTSAIINTSCSALKCLISDHDKTTRKYRKEL